Protein AF-A0A9P1A9E0-F1 (afdb_monomer_lite)

Structure (mmCIF, N/CA/C/O backbone):
data_AF-A0A9P1A9E0-F1
#
_entry.id   AF-A0A9P1A9E0-F1
#
loop_
_atom_site.group_PDB
_atom_site.id
_atom_site.type_symbol
_atom_site.label_atom_id
_atom_site.label_alt_id
_atom_site.label_comp_id
_atom_site.label_asym_id
_atom_site.label_entity_id
_atom_site.label_seq_id
_atom_site.pdbx_PDB_ins_code
_atom_site.Cartn_x
_atom_site.Cartn_y
_atom_site.Cartn_z
_atom_site.occupancy
_atom_site.B_iso_or_equiv
_atom_site.auth_seq_id
_atom_site.auth_comp_id
_atom_site.auth_asym_id
_atom_site.auth_atom_id
_atom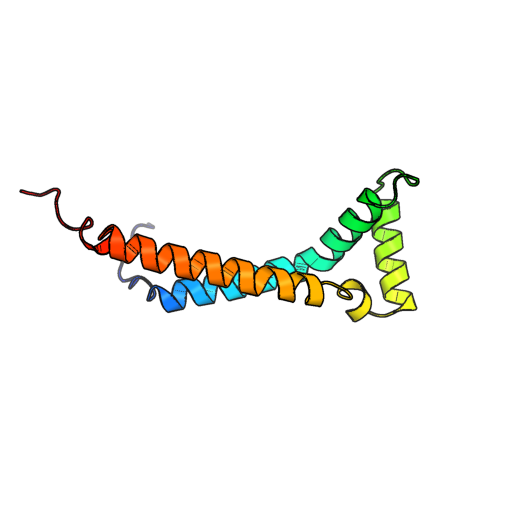_site.pdbx_PDB_model_num
ATOM 1 N N . MET A 1 1 ? -19.839 37.567 11.516 1.00 46.84 1 MET A N 1
ATOM 2 C CA . MET A 1 1 ? -20.566 36.606 10.660 1.00 46.84 1 MET A CA 1
ATOM 3 C C . MET A 1 1 ? -19.629 35.453 10.332 1.00 46.84 1 MET A C 1
ATOM 5 O O . MET A 1 1 ? -18.750 35.669 9.520 1.00 46.84 1 MET A O 1
ATOM 9 N N . THR A 1 2 ? -19.772 34.328 11.052 1.00 48.28 2 THR A N 1
ATOM 10 C CA . THR A 1 2 ? -19.314 32.931 10.788 1.00 48.28 2 THR A CA 1
ATOM 11 C C . THR A 1 2 ? -19.051 32.233 12.130 1.00 48.28 2 THR A C 1
ATOM 13 O O . THR A 1 2 ? -17.911 31.952 12.499 1.00 48.28 2 THR A O 1
ATOM 16 N N . ARG A 1 3 ? -20.110 32.009 12.916 1.00 51.44 3 ARG A N 1
ATOM 17 C CA . ARG A 1 3 ? -20.069 31.201 14.145 1.00 51.44 3 ARG A CA 1
ATOM 18 C C . ARG A 1 3 ? -21.284 30.278 14.263 1.00 51.44 3 ARG A C 1
ATOM 20 O O . ARG A 1 3 ? -21.779 30.096 15.354 1.00 51.44 3 ARG A O 1
ATOM 27 N N . GLU A 1 4 ? -21.756 29.684 13.167 1.00 56.03 4 GLU A N 1
ATOM 28 C CA . GLU A 1 4 ? -22.895 28.745 13.211 1.00 56.03 4 GLU A CA 1
ATOM 29 C C . GLU A 1 4 ? -22.765 27.653 12.139 1.00 56.03 4 GLU A C 1
ATOM 31 O O . GLU A 1 4 ? -23.451 27.657 11.125 1.00 56.03 4 GLU A O 1
ATOM 36 N N . ALA A 1 5 ? -21.830 26.723 12.332 1.00 53.03 5 ALA A N 1
ATOM 37 C CA . ALA A 1 5 ? -21.798 25.469 11.569 1.00 53.03 5 ALA A CA 1
ATOM 38 C C . ALA A 1 5 ? -21.199 24.321 12.403 1.00 53.03 5 ALA A C 1
ATOM 40 O O . ALA A 1 5 ? -20.421 23.511 11.902 1.00 53.03 5 ALA A O 1
ATOM 41 N N . ASN A 1 6 ? -21.511 24.278 13.702 1.00 57.19 6 ASN A N 1
ATOM 42 C CA . ASN A 1 6 ? -21.046 23.226 14.608 1.00 57.19 6 ASN A CA 1
ATOM 43 C C . ASN A 1 6 ? -22.189 22.665 15.463 1.00 57.19 6 ASN A C 1
ATOM 45 O O . ASN A 1 6 ? -22.090 22.629 16.685 1.00 57.19 6 ASN A O 1
ATOM 49 N N . GLU A 1 7 ? -23.269 22.219 14.826 1.00 55.53 7 GLU A N 1
ATOM 50 C CA . GLU A 1 7 ? -24.357 21.525 15.515 1.00 55.53 7 GLU A CA 1
ATOM 51 C C . GLU A 1 7 ? -24.777 20.288 14.711 1.00 55.53 7 GLU A C 1
ATOM 53 O O . GLU A 1 7 ? -25.138 20.375 13.541 1.00 55.53 7 GLU A O 1
ATOM 58 N N . GLY A 1 8 ? -24.667 19.109 15.336 1.00 45.66 8 GLY A N 1
ATOM 59 C CA . GLY A 1 8 ? -25.311 17.882 14.856 1.00 45.66 8 GLY A CA 1
ATOM 60 C C . GLY A 1 8 ? -24.444 16.820 14.170 1.00 45.66 8 GLY A C 1
ATOM 61 O O . GLY A 1 8 ? -25.003 15.887 13.597 1.00 45.66 8 GLY A O 1
ATOM 62 N N . ARG A 1 9 ? -23.104 16.873 14.219 1.00 58.41 9 ARG A N 1
ATOM 63 C CA . ARG A 1 9 ? -22.271 15.793 13.648 1.00 58.41 9 ARG A CA 1
ATOM 64 C C . ARG A 1 9 ? -22.332 14.551 14.552 1.00 58.41 9 ARG A C 1
ATOM 66 O O . ARG A 1 9 ? -21.456 14.343 15.389 1.00 58.41 9 ARG A O 1
ATOM 73 N N . GLN A 1 10 ? -23.387 13.739 14.403 1.00 57.59 10 GLN A N 1
ATOM 74 C CA . GLN A 1 10 ? -23.423 12.362 14.904 1.00 57.59 10 GLN A CA 1
ATOM 75 C C . GLN A 1 10 ? -22.084 11.721 14.540 1.00 57.59 10 GLN A C 1
ATOM 77 O O . GLN A 1 10 ? -21.719 11.695 13.361 1.00 57.59 10 GLN A O 1
ATOM 82 N N . ARG A 1 11 ? -21.302 11.289 15.541 1.00 60.00 11 ARG A N 1
ATOM 83 C CA . ARG A 1 11 ? -20.022 10.627 15.276 1.00 60.00 11 ARG A CA 1
ATOM 84 C C . ARG A 1 11 ? -20.341 9.430 14.379 1.00 60.00 11 ARG A C 1
ATOM 86 O O . ARG A 1 11 ? -21.129 8.588 14.816 1.00 60.00 11 ARG A O 1
ATOM 93 N N . PRO A 1 12 ? -19.819 9.373 13.137 1.00 60.03 12 PRO A N 1
ATOM 94 C CA . PRO A 1 12 ? -20.108 8.258 12.255 1.00 60.03 12 PRO A CA 1
ATOM 95 C C . PRO A 1 12 ? -19.764 6.983 13.008 1.00 60.03 12 PRO A C 1
ATOM 97 O O . PRO A 1 12 ? -18.741 6.931 13.700 1.00 60.03 12 PRO A O 1
ATOM 100 N N . SER A 1 13 ? -20.652 5.991 12.930 1.00 74.44 13 SER A N 1
ATOM 101 C CA . SER A 1 13 ? -20.456 4.725 13.624 1.00 74.44 13 SER A CA 1
ATOM 102 C C . SER A 1 13 ? -19.028 4.243 13.359 1.00 74.44 13 SER A C 1
ATOM 104 O O . SER A 1 13 ? -18.518 4.363 12.242 1.00 74.44 13 SER A O 1
ATOM 106 N N . VAL A 1 14 ? -18.334 3.782 14.404 1.00 78.31 14 VAL A N 1
ATOM 107 C CA . VAL A 1 14 ? -16.923 3.361 14.308 1.00 78.31 14 VAL A CA 1
ATOM 108 C C . VAL A 1 14 ? -16.674 2.468 13.075 1.00 78.31 14 VAL A C 1
ATOM 110 O O . VAL A 1 14 ? -15.723 2.744 12.343 1.00 78.31 14 VAL A O 1
ATOM 113 N N . PRO A 1 15 ? -17.561 1.509 12.727 1.00 75.62 15 PRO A N 1
ATOM 114 C CA . PRO A 1 15 ? -17.423 0.713 11.507 1.00 75.62 15 PRO A CA 1
ATOM 115 C C . PRO A 1 15 ? -17.506 1.526 10.210 1.00 75.62 15 PRO A C 1
ATOM 117 O O . PRO A 1 15 ? -16.736 1.268 9.287 1.00 75.62 15 PRO A O 1
ATOM 120 N N . LEU A 1 16 ? -18.405 2.514 10.129 1.00 78.38 16 LEU A N 1
ATOM 121 C CA . LEU A 1 16 ? -18.556 3.392 8.963 1.00 78.38 16 LEU A CA 1
ATOM 122 C C . LEU A 1 16 ? -17.318 4.275 8.766 1.00 78.38 16 LEU A C 1
ATOM 124 O O . LEU A 1 16 ? -16.835 4.430 7.649 1.00 78.38 16 LEU A O 1
ATOM 128 N N . SER A 1 17 ? -16.760 4.809 9.854 1.00 78.19 17 SER A N 1
ATOM 129 C CA . SER A 1 17 ? -15.528 5.610 9.810 1.00 78.19 17 SER A CA 1
ATOM 130 C C . SER A 1 17 ? -14.322 4.780 9.373 1.00 78.19 17 SER A C 1
ATOM 132 O O . SER A 1 17 ? -13.516 5.227 8.557 1.00 78.19 17 SER A O 1
ATOM 134 N N . LEU A 1 18 ? -14.214 3.551 9.889 1.00 79.94 18 LEU A N 1
ATOM 135 C CA . LEU A 1 18 ? -13.152 2.614 9.528 1.00 79.94 18 LEU A CA 1
ATOM 136 C C . LEU A 1 18 ? -13.246 2.187 8.063 1.00 79.94 18 LEU A C 1
ATOM 138 O O . LEU A 1 18 ? -12.236 2.179 7.364 1.00 79.94 18 LEU A O 1
ATOM 142 N N . SER A 1 19 ? -14.446 1.874 7.576 1.00 80.19 19 SER A N 1
ATOM 143 C CA . SER A 1 19 ? -14.648 1.486 6.176 1.00 80.19 19 SER A CA 1
ATOM 144 C C . SER A 1 19 ? -14.433 2.660 5.218 1.00 80.19 19 SER A C 1
ATOM 146 O O . SER A 1 19 ? -13.758 2.489 4.204 1.00 80.19 19 SER A O 1
ATOM 148 N N . ALA A 1 20 ? -14.876 3.870 5.568 1.00 82.19 20 ALA A N 1
ATOM 149 C CA . ALA A 1 20 ? -14.556 5.077 4.806 1.00 82.19 20 ALA A CA 1
ATOM 150 C C . ALA A 1 20 ? -13.038 5.335 4.745 1.00 82.19 20 ALA A C 1
ATOM 152 O O . ALA A 1 20 ? -12.497 5.596 3.669 1.00 82.19 20 ALA A O 1
ATOM 153 N N . GLY A 1 21 ? -12.331 5.190 5.872 1.00 84.06 21 GLY A N 1
ATOM 154 C CA . GLY A 1 21 ? -10.871 5.297 5.930 1.00 84.06 21 GLY A CA 1
ATOM 155 C C . GLY A 1 21 ? -10.157 4.217 5.112 1.00 84.06 21 GLY A C 1
ATOM 156 O O . GLY A 1 21 ? -9.193 4.513 4.407 1.00 84.06 21 GLY A O 1
ATOM 157 N N . ALA A 1 22 ? -10.659 2.980 5.139 1.00 82.81 22 ALA A N 1
ATOM 158 C CA . ALA A 1 22 ? -10.121 1.872 4.355 1.00 82.81 22 ALA A CA 1
ATOM 159 C C . ALA A 1 22 ? -10.276 2.107 2.844 1.00 82.81 22 ALA A C 1
ATOM 161 O O . ALA A 1 22 ? -9.317 1.915 2.096 1.00 82.81 22 ALA A O 1
ATOM 162 N N . ILE A 1 23 ? -11.445 2.578 2.394 1.00 85.94 23 ILE A N 1
ATOM 163 C CA . ILE A 1 23 ? -11.699 2.908 0.982 1.00 85.94 23 ILE A CA 1
ATOM 164 C C . ILE A 1 23 ? -10.818 4.081 0.542 1.00 85.94 23 ILE A C 1
ATOM 166 O O . ILE A 1 23 ? -10.152 3.997 -0.490 1.00 85.94 23 ILE A O 1
ATOM 170 N N . ALA A 1 24 ? -10.751 5.148 1.343 1.00 86.19 24 ALA A N 1
ATOM 171 C CA . ALA A 1 24 ? -9.889 6.293 1.060 1.00 86.19 24 ALA A CA 1
ATOM 172 C C . ALA A 1 24 ? -8.409 5.881 0.964 1.00 86.19 24 ALA A C 1
ATOM 174 O O . ALA A 1 24 ? -7.714 6.270 0.024 1.00 86.19 24 ALA A O 1
ATOM 175 N N . GLY A 1 25 ? -7.937 5.036 1.885 1.00 79.69 25 GLY A N 1
ATOM 176 C CA . GLY A 1 25 ? -6.579 4.493 1.870 1.00 79.69 25 GLY A CA 1
ATOM 177 C C . GLY A 1 25 ? -6.302 3.598 0.660 1.00 79.69 25 GLY A C 1
ATOM 178 O O . GLY A 1 25 ? -5.235 3.697 0.051 1.00 79.69 25 GLY A O 1
ATOM 179 N N . ALA A 1 26 ? -7.265 2.764 0.260 1.00 78.50 26 ALA A N 1
ATOM 180 C CA . ALA A 1 26 ? -7.155 1.918 -0.926 1.00 78.50 26 ALA A CA 1
ATOM 181 C C . ALA A 1 26 ? -7.059 2.748 -2.217 1.00 78.50 26 ALA A C 1
ATOM 183 O O . ALA A 1 26 ? -6.213 2.468 -3.071 1.00 78.50 26 ALA A O 1
ATOM 184 N N . LEU A 1 27 ? -7.867 3.805 -2.339 1.00 83.75 27 LEU A N 1
ATOM 185 C CA . LEU A 1 27 ? -7.807 4.736 -3.469 1.00 83.75 27 LEU A CA 1
ATOM 186 C C . LEU A 1 27 ? -6.472 5.486 -3.504 1.00 83.75 27 LEU A C 1
ATOM 188 O O . LEU A 1 27 ? -5.802 5.485 -4.536 1.00 83.75 27 LEU A O 1
ATOM 192 N N . ALA A 1 28 ? -6.030 6.041 -2.372 1.00 84.00 28 ALA A N 1
ATOM 193 C CA . ALA A 1 28 ? -4.737 6.719 -2.273 1.00 84.00 28 ALA A CA 1
ATOM 194 C C . ALA A 1 28 ? -3.579 5.798 -2.695 1.00 84.00 28 ALA A C 1
ATOM 196 O O . ALA A 1 28 ? -2.725 6.181 -3.497 1.00 84.00 28 ALA A O 1
ATOM 197 N N . LYS A 1 29 ? -3.586 4.546 -2.226 1.00 75.88 29 LYS A N 1
ATOM 198 C CA . LYS A 1 29 ? -2.559 3.559 -2.573 1.00 75.88 29 LYS A CA 1
ATOM 199 C C . LYS A 1 29 ? -2.609 3.149 -4.046 1.00 75.88 29 LYS A C 1
ATOM 201 O O . LYS A 1 29 ? -1.566 2.906 -4.645 1.00 75.88 29 LYS A O 1
ATOM 206 N N . THR A 1 30 ? -3.793 3.120 -4.652 1.00 77.62 30 THR A N 1
ATOM 207 C CA . THR A 1 30 ? -3.965 2.847 -6.089 1.00 77.62 30 THR A CA 1
ATOM 208 C C . THR A 1 30 ? -3.390 3.974 -6.948 1.00 77.62 30 THR A C 1
ATOM 210 O O . THR A 1 30 ? -2.741 3.701 -7.958 1.00 77.62 30 THR A O 1
ATOM 213 N N . THR A 1 31 ? -3.554 5.230 -6.528 1.00 82.31 31 THR A N 1
ATOM 214 C CA . THR A 1 31 ? -2.968 6.393 -7.212 1.00 82.31 31 THR A CA 1
ATOM 215 C C . THR A 1 31 ? -1.439 6.406 -7.115 1.00 82.31 31 THR A C 1
ATOM 217 O O . THR A 1 31 ? -0.762 6.760 -8.077 1.00 82.31 31 THR A O 1
ATOM 220 N N . ILE A 1 32 ? -0.877 5.984 -5.976 1.00 83.12 32 ILE A N 1
ATOM 221 C CA . ILE A 1 32 ? 0.576 6.007 -5.720 1.00 83.12 32 ILE A CA 1
ATOM 222 C C . ILE A 1 32 ? 1.296 4.760 -6.275 1.00 83.12 32 ILE A C 1
ATOM 224 O O . ILE A 1 32 ? 2.488 4.819 -6.577 1.00 83.12 32 ILE A O 1
ATOM 228 N N . ALA A 1 33 ? 0.585 3.650 -6.499 1.00 73.31 33 ALA A N 1
ATOM 229 C CA . ALA A 1 33 ? 1.138 2.378 -6.979 1.00 73.31 33 ALA A CA 1
ATOM 230 C C . ALA A 1 33 ? 2.138 2.461 -8.164 1.00 73.31 33 ALA A C 1
ATOM 232 O O . ALA A 1 33 ? 3.191 1.819 -8.078 1.00 73.31 33 ALA A O 1
ATOM 233 N N . PRO A 1 34 ? 1.900 3.221 -9.258 1.00 70.81 34 PRO A N 1
ATOM 234 C CA . PRO A 1 34 ? 2.877 3.329 -10.350 1.00 70.81 34 PRO A CA 1
ATOM 235 C C . PRO A 1 34 ? 4.186 4.021 -9.929 1.00 70.81 34 PRO A C 1
ATOM 237 O O . PRO A 1 34 ? 5.264 3.683 -10.433 1.00 70.81 34 PRO A O 1
ATOM 240 N N . LEU A 1 35 ? 4.119 4.960 -8.981 1.00 78.62 35 LEU A N 1
ATOM 241 C CA . LEU A 1 35 ? 5.289 5.653 -8.448 1.00 78.62 35 LEU A CA 1
ATOM 242 C C . LEU A 1 35 ? 6.084 4.748 -7.497 1.00 78.62 35 LEU A C 1
ATOM 244 O O . LEU A 1 35 ? 7.306 4.660 -7.632 1.00 78.62 35 LEU A O 1
ATOM 248 N N . ASP A 1 36 ? 5.405 4.007 -6.616 1.00 76.94 36 ASP A N 1
ATOM 249 C CA . ASP A 1 36 ? 6.038 3.025 -5.724 1.00 76.94 36 ASP A CA 1
ATOM 250 C C . ASP A 1 36 ? 6.767 1.932 -6.513 1.00 76.94 36 ASP A C 1
ATOM 252 O O . ASP A 1 36 ? 7.911 1.593 -6.203 1.00 76.94 36 ASP A O 1
ATOM 256 N N . ARG A 1 37 ? 6.158 1.433 -7.599 1.00 69.25 37 ARG A N 1
ATOM 257 C CA . ARG A 1 37 ? 6.809 0.466 -8.496 1.00 69.25 37 ARG A CA 1
ATOM 258 C C . ARG A 1 37 ? 8.091 1.033 -9.098 1.00 69.25 37 ARG A C 1
ATOM 260 O O . ARG A 1 37 ? 9.110 0.346 -9.150 1.00 69.25 37 ARG A O 1
ATOM 267 N N . THR A 1 38 ? 8.038 2.282 -9.552 1.00 73.31 38 THR A N 1
ATOM 268 C CA . THR A 1 38 ? 9.195 2.953 -10.148 1.00 73.31 38 THR A CA 1
ATOM 269 C C . THR A 1 38 ? 10.303 3.119 -9.109 1.00 73.31 38 THR A C 1
ATOM 271 O O . THR A 1 38 ? 11.452 2.790 -9.385 1.00 73.31 38 THR A O 1
ATOM 274 N N . LYS A 1 39 ? 9.964 3.520 -7.880 1.00 74.19 39 LYS A N 1
ATOM 275 C CA . LYS A 1 39 ? 10.922 3.625 -6.773 1.00 74.19 39 LYS A CA 1
ATOM 276 C C . LYS A 1 39 ? 11.592 2.285 -6.454 1.00 74.19 39 LYS A C 1
ATOM 278 O O . LYS A 1 39 ? 12.818 2.240 -6.396 1.00 74.19 39 LYS A O 1
ATOM 283 N N . ILE A 1 40 ? 10.822 1.203 -6.306 1.00 75.56 40 ILE A N 1
ATOM 284 C CA . ILE A 1 40 ? 11.359 -0.143 -6.032 1.00 75.56 40 ILE A CA 1
ATOM 285 C C . ILE A 1 40 ? 12.287 -0.595 -7.166 1.00 75.56 40 ILE A C 1
ATOM 287 O O . ILE A 1 40 ? 13.381 -1.084 -6.901 1.00 75.56 40 ILE A O 1
ATOM 291 N N . TYR A 1 41 ? 11.895 -0.379 -8.426 1.00 73.25 41 TYR A N 1
ATOM 292 C CA . TYR A 1 41 ? 12.721 -0.732 -9.583 1.00 73.25 41 TYR A CA 1
ATOM 293 C C . TYR A 1 41 ? 14.097 -0.049 -9.542 1.00 73.25 41 TYR A C 1
ATOM 295 O O . TYR A 1 41 ? 15.113 -0.709 -9.746 1.00 73.25 41 TYR A O 1
ATOM 303 N N . PHE A 1 42 ? 14.151 1.248 -9.222 1.00 72.38 42 PHE A N 1
ATOM 304 C CA . PHE A 1 42 ? 15.420 1.974 -9.092 1.00 72.38 42 PHE A CA 1
ATOM 305 C C . PHE A 1 42 ? 16.214 1.598 -7.835 1.00 72.38 42 PHE A C 1
ATOM 307 O O . PHE A 1 42 ? 17.437 1.604 -7.889 1.00 72.38 42 PHE A O 1
ATOM 314 N N . GLN A 1 43 ? 15.557 1.251 -6.724 1.00 72.75 43 GLN A N 1
ATOM 315 C CA . GLN A 1 43 ? 16.242 0.792 -5.508 1.00 72.75 43 GLN A CA 1
ATOM 316 C C . GLN A 1 43 ? 16.897 -0.584 -5.682 1.00 72.75 43 GLN A C 1
ATOM 318 O O . GLN A 1 43 ? 17.979 -0.809 -5.154 1.00 72.75 43 GLN A O 1
ATOM 323 N N . VAL A 1 44 ? 16.261 -1.493 -6.427 1.00 73.06 44 VAL A N 1
ATOM 324 C CA . VAL A 1 44 ? 16.817 -2.822 -6.734 1.00 73.06 44 VAL A CA 1
ATOM 325 C C . VAL A 1 44 ? 17.858 -2.741 -7.859 1.00 73.06 44 VAL A C 1
ATOM 327 O O . VAL A 1 44 ? 18.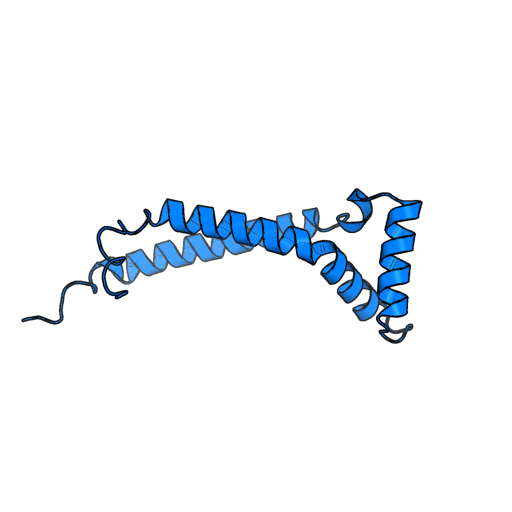825 -3.498 -7.877 1.00 73.06 44 VAL A O 1
ATOM 330 N N . SER A 1 45 ? 17.703 -1.798 -8.791 1.00 62.81 45 SER A N 1
ATOM 331 C CA . SER A 1 45 ? 18.669 -1.538 -9.860 1.00 62.81 45 SER A CA 1
ATOM 332 C C . SER A 1 45 ? 19.825 -0.654 -9.366 1.00 62.81 45 SER A C 1
ATOM 334 O O . SER A 1 45 ? 19.889 0.530 -9.698 1.00 62.81 45 SER A O 1
ATOM 336 N N . SER A 1 46 ? 20.805 -1.235 -8.665 1.00 58.88 46 SER A N 1
ATOM 337 C CA . SER A 1 46 ? 22.036 -0.539 -8.233 1.00 58.88 46 SER A CA 1
ATOM 338 C C . SER A 1 46 ? 22.874 0.082 -9.368 1.00 58.88 46 SER A C 1
ATOM 340 O O . SER A 1 46 ? 23.788 0.853 -9.098 1.00 58.88 46 SER A O 1
ATOM 342 N N . THR A 1 47 ? 22.587 -0.221 -10.640 1.00 57.22 47 THR A N 1
ATOM 343 C CA . THR A 1 47 ? 23.413 0.172 -11.800 1.00 57.22 47 THR A CA 1
ATOM 344 C C . THR A 1 47 ? 22.979 1.481 -12.482 1.00 57.22 47 THR A C 1
ATOM 346 O O . THR A 1 47 ? 23.730 2.030 -13.285 1.00 57.22 47 THR A O 1
ATOM 349 N N . ARG A 1 48 ? 21.781 2.021 -12.204 1.00 57.53 48 ARG A N 1
ATOM 350 C CA . ARG A 1 48 ? 21.292 3.272 -12.825 1.00 57.53 48 ARG A CA 1
ATOM 351 C C . ARG A 1 48 ? 20.953 4.303 -11.758 1.00 57.53 48 ARG A C 1
ATOM 353 O O . ARG A 1 48 ? 20.015 4.112 -10.994 1.00 57.53 48 ARG A O 1
ATOM 360 N N . GLY A 1 49 ? 21.677 5.423 -11.766 1.00 59.50 49 GLY A N 1
ATOM 361 C CA . GLY A 1 49 ? 21.387 6.570 -10.907 1.00 59.50 49 GLY A CA 1
ATOM 362 C C . GLY A 1 49 ? 19.919 6.992 -11.002 1.00 59.50 49 GLY A C 1
ATOM 363 O O . GLY A 1 49 ? 19.350 7.092 -12.096 1.00 59.50 49 GLY A O 1
ATOM 364 N N . TYR A 1 50 ? 19.301 7.213 -9.843 1.00 61.53 50 TYR A N 1
ATOM 365 C CA . TYR A 1 50 ? 17.922 7.672 -9.749 1.00 61.53 50 TYR A CA 1
ATOM 366 C C . TYR A 1 50 ? 17.793 9.051 -10.408 1.00 61.53 50 TYR A C 1
ATOM 368 O O . TYR A 1 50 ? 18.380 10.032 -9.958 1.00 61.53 50 TYR A O 1
ATOM 376 N N . SER A 1 51 ? 17.019 9.130 -11.489 1.00 72.25 51 SER A N 1
ATOM 377 C CA . SER A 1 51 ? 16.678 10.390 -12.148 1.00 72.25 51 SER A CA 1
ATOM 378 C C . SER A 1 51 ? 15.198 10.398 -12.490 1.00 72.25 51 SER A C 1
ATOM 380 O O . SER A 1 51 ? 14.674 9.428 -13.045 1.00 72.25 51 SER A O 1
ATOM 382 N N . LEU A 1 52 ? 14.532 11.522 -12.219 1.00 69.62 52 LEU A N 1
ATOM 383 C CA . LEU A 1 52 ? 13.115 11.720 -12.533 1.00 69.62 52 LEU A CA 1
ATOM 384 C C . LEU A 1 52 ? 12.814 11.483 -14.022 1.00 69.62 52 LEU A C 1
ATOM 386 O O . LEU A 1 52 ? 11.777 10.917 -14.362 1.00 69.62 52 LEU A O 1
ATOM 390 N N . ARG A 1 53 ? 13.746 11.829 -14.922 1.00 73.44 53 ARG A N 1
ATOM 391 C CA . ARG A 1 53 ? 13.595 11.567 -16.365 1.00 73.44 53 ARG A CA 1
ATOM 392 C C . ARG A 1 53 ? 13.586 10.070 -16.680 1.00 73.44 53 ARG A C 1
ATOM 394 O O . ARG A 1 53 ? 12.796 9.626 -17.510 1.00 73.44 53 ARG A O 1
ATOM 401 N N . SER A 1 54 ? 14.426 9.290 -16.005 1.00 72.38 54 SER A N 1
ATOM 402 C CA . SER A 1 54 ? 14.505 7.835 -16.178 1.00 72.38 54 SER A CA 1
ATOM 403 C C . SER A 1 54 ? 13.268 7.133 -15.609 1.00 72.38 54 SER A C 1
ATOM 405 O O . SER A 1 54 ? 12.753 6.209 -16.236 1.00 72.38 54 SER A O 1
ATOM 407 N N . ALA A 1 55 ? 12.746 7.621 -14.479 1.00 73.62 55 ALA A N 1
ATOM 408 C CA . ALA A 1 55 ? 11.487 7.174 -13.884 1.00 73.62 55 ALA A CA 1
ATOM 409 C C . ALA A 1 55 ? 10.289 7.393 -14.823 1.00 73.62 55 ALA A C 1
ATOM 411 O O . ALA A 1 55 ? 9.554 6.455 -15.132 1.00 73.62 55 ALA A O 1
ATOM 412 N N . LEU A 1 56 ? 10.140 8.605 -15.365 1.00 77.69 56 LEU A N 1
ATOM 413 C CA . LEU A 1 56 ? 9.070 8.921 -16.316 1.00 77.69 56 LEU A CA 1
ATOM 414 C C . LEU A 1 56 ? 9.197 8.126 -17.622 1.00 77.69 56 LEU A C 1
ATOM 416 O O . LEU A 1 56 ? 8.194 7.657 -18.161 1.00 77.69 56 LEU A O 1
ATOM 420 N N . LYS A 1 57 ? 10.425 7.924 -18.122 1.00 79.38 57 LYS A N 1
ATOM 421 C CA . LYS A 1 57 ? 10.677 7.102 -19.315 1.00 79.38 57 LYS A CA 1
ATOM 422 C C . LYS A 1 57 ? 10.274 5.643 -19.090 1.00 79.38 57 LYS A C 1
ATOM 424 O O . LYS A 1 57 ? 9.663 5.056 -19.976 1.00 79.38 57 LYS A O 1
ATOM 429 N N . PHE A 1 58 ? 10.561 5.085 -17.914 1.00 75.44 58 PHE A N 1
ATOM 430 C CA . PHE A 1 58 ? 10.163 3.727 -17.540 1.00 75.44 58 PHE A CA 1
ATOM 431 C C . PHE A 1 58 ? 8.639 3.568 -17.468 1.00 75.44 58 PHE A C 1
ATOM 433 O O . PHE A 1 58 ? 8.097 2.634 -18.059 1.00 75.44 58 PHE A O 1
ATOM 440 N N . ILE A 1 59 ? 7.938 4.511 -16.828 1.00 77.19 59 ILE A N 1
ATOM 441 C CA . ILE A 1 59 ? 6.468 4.518 -16.764 1.00 77.19 59 ILE A CA 1
ATOM 442 C C . ILE A 1 59 ? 5.870 4.602 -18.177 1.00 77.19 59 ILE A C 1
ATOM 444 O O . ILE A 1 59 ? 5.004 3.802 -18.527 1.00 77.19 59 ILE A O 1
ATOM 448 N N . LYS A 1 60 ? 6.370 5.518 -19.019 1.00 80.19 60 LYS A N 1
ATOM 449 C CA . LYS A 1 60 ? 5.886 5.711 -20.396 1.00 80.19 60 LYS A CA 1
ATOM 450 C C . LYS A 1 60 ? 6.142 4.492 -21.288 1.00 80.19 60 LYS A C 1
ATOM 452 O O . LYS A 1 60 ? 5.280 4.145 -22.092 1.00 80.19 60 LYS A O 1
ATOM 457 N N . LEU A 1 61 ? 7.304 3.850 -21.155 1.00 78.62 61 LEU A N 1
ATOM 458 C CA . LEU A 1 61 ? 7.653 2.645 -21.913 1.00 78.62 61 LEU A CA 1
ATOM 459 C C . LEU A 1 61 ? 6.785 1.458 -21.481 1.00 78.62 61 LEU A C 1
ATOM 461 O O . LEU A 1 61 ? 6.157 0.827 -22.322 1.00 78.62 61 LEU A O 1
ATOM 465 N N . THR A 1 62 ? 6.659 1.236 -20.170 1.00 74.50 62 THR A N 1
ATOM 466 C CA . THR A 1 62 ? 5.817 0.171 -19.600 1.00 74.50 62 THR A CA 1
ATOM 467 C C . THR A 1 62 ? 4.359 0.331 -20.029 1.00 74.50 62 THR A C 1
ATOM 469 O O . THR A 1 62 ? 3.719 -0.648 -20.409 1.00 74.50 62 THR A O 1
ATOM 472 N N . TYR A 1 63 ? 3.852 1.569 -20.031 1.00 78.12 63 TYR A N 1
ATOM 473 C CA . TYR A 1 63 ? 2.509 1.887 -20.507 1.00 78.12 63 TYR A CA 1
ATOM 474 C C . TYR A 1 63 ? 2.329 1.591 -22.004 1.00 78.12 63 TYR A C 1
ATOM 476 O O . TYR A 1 63 ? 1.321 1.001 -22.380 1.00 78.12 63 TYR A O 1
ATOM 484 N N . ARG A 1 64 ? 3.296 1.965 -22.861 1.00 78.50 64 ARG A N 1
ATOM 485 C CA . ARG A 1 64 ? 3.213 1.708 -24.312 1.00 78.50 64 ARG A CA 1
ATOM 486 C C . ARG A 1 64 ? 3.340 0.231 -24.677 1.00 78.50 64 ARG A C 1
ATOM 488 O O . ARG A 1 64 ? 2.691 -0.185 -25.625 1.00 78.50 64 ARG A O 1
ATOM 495 N N . GLU A 1 65 ? 4.182 -0.527 -23.980 1.00 75.81 65 GLU A N 1
ATOM 496 C CA . GLU A 1 65 ? 4.467 -1.922 -24.345 1.00 75.81 65 GLU A CA 1
ATOM 497 C C . GLU A 1 65 ? 3.478 -2.920 -23.743 1.00 75.81 65 GLU A C 1
ATOM 499 O O . GLU A 1 65 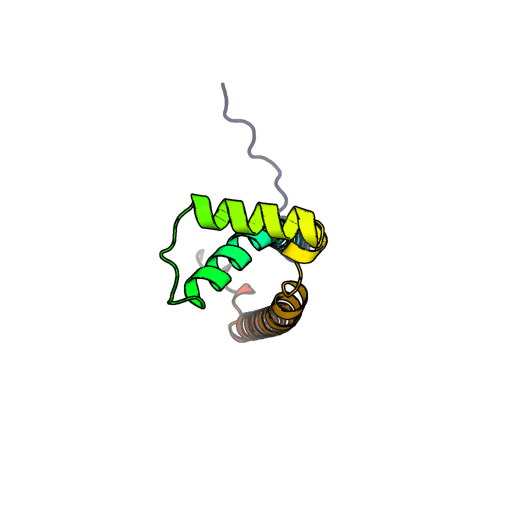? 3.129 -3.900 -24.389 1.00 75.81 65 GLU A O 1
ATOM 504 N N . ASN A 1 66 ? 3.027 -2.690 -22.508 1.00 71.06 66 ASN A N 1
ATOM 505 C CA . ASN A 1 66 ? 2.258 -3.683 -21.753 1.00 71.06 66 ASN A CA 1
ATOM 506 C C . ASN A 1 66 ? 0.889 -3.157 -21.274 1.00 71.06 66 ASN A C 1
ATOM 508 O O . ASN A 1 66 ? 0.127 -3.893 -20.644 1.00 71.06 66 ASN A O 1
ATOM 512 N N . GLY A 1 67 ? 0.566 -1.892 -21.559 1.00 75.00 67 GLY A N 1
ATOM 513 C CA . GLY A 1 67 ? -0.699 -1.259 -21.193 1.00 75.00 67 GLY A CA 1
ATOM 514 C C . GLY A 1 67 ? -0.788 -0.796 -19.733 1.00 75.00 67 GLY A C 1
ATOM 515 O O . GLY A 1 67 ? 0.120 -0.971 -18.919 1.00 75.00 67 GLY A O 1
ATOM 516 N N . PHE A 1 68 ? -1.928 -0.191 -19.385 1.00 67.50 68 PHE A N 1
ATOM 517 C CA . PHE A 1 68 ? -2.176 0.429 -18.075 1.00 67.50 68 PHE A CA 1
ATOM 518 C C . PHE A 1 68 ? -2.087 -0.560 -16.898 1.00 67.50 68 PHE A C 1
ATOM 520 O O . PHE A 1 68 ? -1.510 -0.250 -15.857 1.00 67.50 68 PHE A O 1
ATOM 527 N N . LEU A 1 69 ? -2.586 -1.787 -17.076 1.00 66.81 69 LEU A N 1
ATOM 528 C CA . LEU A 1 69 ? -2.579 -2.831 -16.043 1.00 66.81 69 LEU A CA 1
ATOM 529 C C . LEU A 1 69 ? -1.166 -3.327 -15.694 1.00 66.81 69 LEU A C 1
ATOM 531 O O . LEU A 1 69 ? -0.933 -3.803 -14.582 1.00 66.81 69 LEU A O 1
ATOM 535 N N . ALA A 1 70 ? -0.194 -3.179 -16.599 1.00 67.81 70 ALA A N 1
ATOM 536 C CA . ALA A 1 70 ? 1.178 -3.617 -16.361 1.00 67.81 70 ALA A CA 1
ATOM 537 C C . ALA A 1 70 ? 1.897 -2.792 -15.286 1.00 67.81 70 ALA A C 1
ATOM 539 O O . ALA A 1 70 ? 2.735 -3.325 -14.555 1.00 67.81 70 ALA A O 1
ATOM 540 N N . LEU A 1 71 ? 1.511 -1.524 -15.115 1.00 66.12 71 LEU A N 1
ATOM 541 C CA . LEU A 1 71 ? 1.996 -0.671 -14.025 1.00 66.12 71 LEU A CA 1
ATOM 542 C C . LEU A 1 71 ? 1.587 -1.227 -12.649 1.00 66.12 71 LEU A C 1
ATOM 544 O O . LEU A 1 71 ? 2.331 -1.101 -11.677 1.00 66.12 71 LEU A O 1
ATOM 548 N N . TYR A 1 72 ? 0.465 -1.944 -12.579 1.00 65.19 72 TYR A N 1
ATOM 549 C CA . TYR A 1 72 ? -0.062 -2.559 -11.359 1.00 65.19 72 TYR A CA 1
ATOM 550 C C . TYR A 1 72 ? 0.348 -4.030 -11.177 1.00 65.19 72 TYR A C 1
ATOM 552 O O . TYR A 1 72 ? -0.007 -4.651 -10.175 1.00 65.19 72 TYR A O 1
ATOM 560 N N . ARG A 1 73 ? 1.125 -4.610 -12.102 1.00 63.59 73 ARG A N 1
ATOM 561 C CA . ARG A 1 73 ? 1.497 -6.036 -12.097 1.00 63.59 73 ARG A CA 1
ATOM 562 C C . ARG A 1 73 ? 2.409 -6.389 -10.913 1.00 63.59 73 ARG A C 1
ATOM 564 O O . ARG A 1 73 ? 3.607 -6.145 -10.974 1.00 63.59 73 ARG A O 1
ATOM 571 N N . GLY A 1 74 ? 1.861 -6.907 -9.818 1.00 63.59 74 GLY A N 1
ATOM 572 C CA . GLY A 1 74 ? 2.576 -7.115 -8.544 1.00 63.59 74 GLY A CA 1
ATOM 573 C C . GLY A 1 74 ? 1.963 -6.357 -7.362 1.00 63.59 74 GLY A C 1
ATOM 574 O O . GLY A 1 74 ? 2.179 -6.746 -6.219 1.00 63.59 74 GLY A O 1
ATOM 575 N N . ASN A 1 75 ? 1.106 -5.362 -7.620 1.00 66.69 75 ASN A N 1
ATOM 576 C CA . ASN A 1 75 ? 0.325 -4.698 -6.574 1.00 66.69 75 ASN A CA 1
ATOM 577 C C . ASN A 1 75 ? -0.678 -5.672 -5.927 1.00 66.69 75 ASN A C 1
ATOM 579 O O . ASN A 1 75 ? -0.934 -5.589 -4.732 1.00 66.69 75 ASN A O 1
ATOM 583 N N . SER A 1 76 ? -1.180 -6.658 -6.680 1.00 65.81 76 SER A N 1
ATOM 584 C CA . SER A 1 76 ? -1.999 -7.756 -6.148 1.00 65.81 76 SER A CA 1
ATOM 585 C C . SER A 1 76 ? -1.245 -8.614 -5.127 1.00 65.81 76 SER A C 1
ATOM 587 O O . SER A 1 76 ? -1.788 -8.905 -4.067 1.00 65.81 76 SER A O 1
ATOM 589 N N . ALA A 1 77 ? 0.023 -8.952 -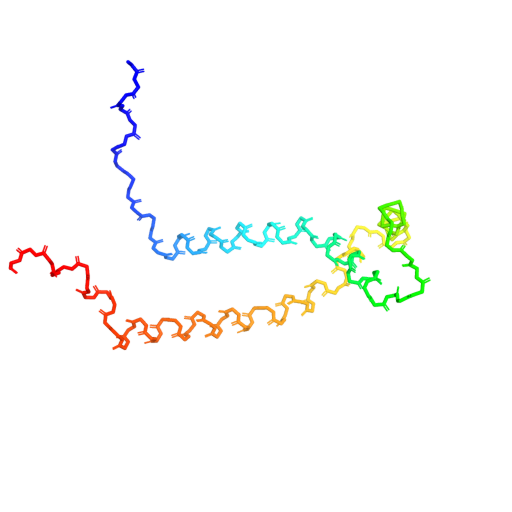5.384 1.00 71.38 77 ALA A N 1
ATOM 590 C CA . ALA A 1 77 ? 0.869 -9.664 -4.423 1.00 71.38 77 ALA A CA 1
ATOM 591 C C . ALA A 1 77 ? 1.152 -8.806 -3.175 1.00 71.38 77 ALA A C 1
ATOM 593 O O . ALA A 1 77 ? 1.114 -9.299 -2.048 1.00 71.38 77 ALA A O 1
ATOM 594 N N . THR A 1 78 ? 1.356 -7.496 -3.349 1.00 69.00 78 THR A N 1
ATOM 595 C CA . THR A 1 78 ? 1.466 -6.557 -2.223 1.00 69.00 78 THR A CA 1
ATOM 596 C C . THR A 1 78 ? 0.174 -6.491 -1.407 1.00 69.00 78 THR A C 1
ATOM 598 O O . THR A 1 78 ? 0.235 -6.504 -0.179 1.00 69.00 78 THR A O 1
ATOM 601 N N . MET A 1 79 ? -0.993 -6.450 -2.052 1.00 65.38 79 MET A N 1
ATOM 602 C CA . MET A 1 79 ? -2.293 -6.476 -1.372 1.00 65.38 79 MET A CA 1
ATOM 603 C C . MET A 1 79 ? -2.518 -7.794 -0.633 1.00 65.38 79 MET A C 1
ATOM 605 O O . MET A 1 79 ? -2.897 -7.760 0.534 1.00 65.38 79 MET A O 1
ATOM 609 N N . ALA A 1 80 ? -2.181 -8.932 -1.245 1.00 75.75 80 ALA A N 1
ATOM 610 C CA . ALA A 1 80 ? -2.268 -10.249 -0.614 1.00 75.75 80 ALA A CA 1
ATOM 611 C C . ALA A 1 80 ? -1.421 -10.357 0.665 1.00 75.75 80 ALA A C 1
ATOM 613 O O . ALA A 1 80 ? -1.787 -11.084 1.580 1.00 75.75 80 ALA A O 1
ATOM 614 N N . ARG A 1 81 ? -0.322 -9.597 0.768 1.00 76.88 81 ARG A N 1
ATOM 615 C CA . ARG A 1 81 ? 0.473 -9.485 2.001 1.00 76.88 81 ARG A CA 1
ATOM 616 C C . ARG A 1 81 ? -0.124 -8.502 3.010 1.00 76.88 81 ARG A C 1
ATOM 618 O O . ARG A 1 81 ? -0.103 -8.74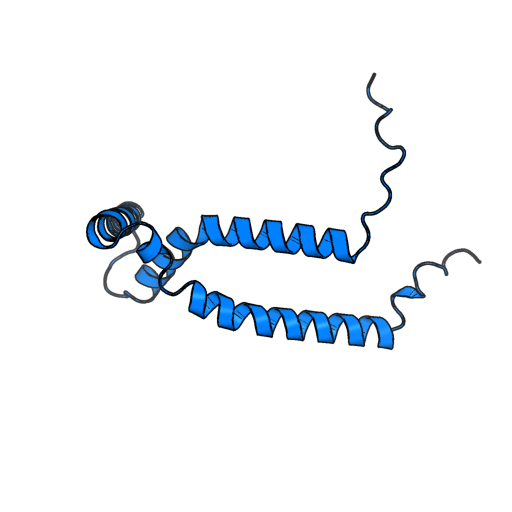8 4.212 1.00 76.88 81 ARG A O 1
ATOM 625 N N . VAL A 1 82 ? -0.594 -7.352 2.536 1.00 75.31 82 VAL A N 1
ATOM 626 C CA . VAL A 1 82 ? -1.034 -6.241 3.396 1.00 75.31 82 VAL A CA 1
ATOM 627 C C . VAL A 1 82 ? -2.367 -6.538 4.073 1.00 75.31 82 VAL A C 1
ATOM 629 O O . VAL A 1 82 ? -2.526 -6.188 5.236 1.00 75.31 82 VAL A O 1
ATOM 632 N N . VAL A 1 83 ? -3.295 -7.203 3.381 1.00 82.06 83 VAL A N 1
ATOM 633 C CA . VAL A 1 83 ? -4.610 -7.565 3.929 1.00 82.06 83 VAL A CA 1
ATOM 634 C C . VAL A 1 83 ? -4.489 -8.405 5.207 1.00 82.06 83 VAL A C 1
ATOM 636 O O . VAL A 1 83 ? -4.959 -7.934 6.238 1.00 82.06 83 VAL A O 1
ATOM 639 N N . PRO A 1 84 ? -3.815 -9.574 5.224 1.00 83.62 84 PRO A N 1
ATOM 640 C CA . PRO A 1 84 ? -3.712 -10.383 6.438 1.00 83.62 84 PRO A CA 1
ATOM 641 C C . PRO A 1 84 ? -2.934 -9.678 7.553 1.00 83.62 84 PRO A C 1
ATOM 643 O O . PRO A 1 84 ? -3.288 -9.819 8.722 1.00 83.62 84 PRO A O 1
ATOM 646 N N . TYR A 1 85 ? -1.918 -8.875 7.212 1.00 83.50 85 TYR A N 1
ATOM 647 C CA . TYR A 1 85 ? -1.200 -8.060 8.193 1.00 83.50 85 TYR A CA 1
ATOM 648 C C . TYR A 1 85 ? -2.135 -7.053 8.883 1.00 83.50 85 TYR A C 1
ATOM 650 O O . TYR A 1 85 ? -2.184 -6.995 10.111 1.00 83.50 85 TYR A O 1
ATOM 658 N N . ALA A 1 86 ? -2.928 -6.313 8.102 1.00 79.94 86 ALA A N 1
ATOM 659 C CA . ALA A 1 86 ? -3.901 -5.360 8.627 1.00 79.94 86 ALA A CA 1
ATOM 660 C C . ALA A 1 86 ? -5.018 -6.059 9.421 1.00 79.94 86 ALA A C 1
ATOM 662 O O . ALA A 1 86 ? -5.415 -5.569 10.475 1.00 79.94 86 ALA A O 1
ATOM 663 N N . SER A 1 87 ? -5.486 -7.227 8.964 1.00 81.69 87 SER A N 1
ATOM 664 C CA . SER A 1 87 ? -6.485 -8.034 9.673 1.00 81.69 87 SER A CA 1
ATOM 665 C C . SER A 1 87 ? -5.984 -8.504 11.037 1.00 81.69 87 SER A C 1
ATOM 667 O O . SER A 1 87 ? -6.709 -8.372 12.019 1.00 81.69 87 SER A O 1
ATOM 669 N N . MET A 1 88 ? -4.746 -9.003 11.126 1.00 86.81 88 MET A N 1
ATOM 670 C CA . MET A 1 88 ? -4.150 -9.405 12.405 1.00 86.81 88 MET A CA 1
ATOM 671 C C . MET A 1 88 ? -3.957 -8.213 13.341 1.00 86.81 88 MET A C 1
ATOM 673 O O . MET A 1 88 ? -4.273 -8.314 14.523 1.00 86.81 88 MET A O 1
ATOM 677 N N . GLN A 1 89 ? -3.489 -7.075 12.823 1.00 83.62 89 GLN A N 1
ATOM 678 C CA . GLN A 1 89 ? -3.318 -5.865 13.625 1.00 83.62 89 GLN A CA 1
ATOM 679 C C . GLN A 1 89 ? -4.658 -5.352 14.172 1.00 83.62 89 GLN A C 1
ATOM 681 O O . GLN A 1 89 ? -4.739 -4.990 15.344 1.00 83.62 89 GLN A O 1
ATOM 686 N N . PHE A 1 90 ? -5.714 -5.370 13.353 1.00 82.75 90 PHE A N 1
ATOM 687 C CA . PHE A 1 90 ? -7.060 -4.991 13.778 1.00 82.75 90 PHE A CA 1
ATOM 688 C C . PHE A 1 90 ? -7.631 -5.968 14.811 1.00 82.75 90 PHE A C 1
ATOM 690 O O . PHE A 1 90 ? -8.142 -5.540 15.842 1.00 82.75 90 PHE A O 1
ATOM 697 N N . ALA A 1 91 ? -7.488 -7.276 14.578 1.00 83.62 91 ALA A N 1
ATOM 698 C CA . ALA A 1 91 ? -7.924 -8.297 15.524 1.00 83.62 91 ALA A CA 1
ATOM 699 C C . ALA A 1 91 ? -7.215 -8.145 16.878 1.00 83.62 91 ALA A C 1
ATOM 701 O O . ALA A 1 91 ? -7.875 -8.139 17.913 1.00 83.62 91 ALA A O 1
ATOM 702 N N . ALA A 1 92 ? -5.893 -7.956 16.878 1.00 86.62 92 ALA A N 1
ATOM 703 C CA . ALA A 1 92 ? -5.127 -7.713 18.094 1.00 86.62 92 ALA A CA 1
ATOM 704 C C . ALA A 1 92 ? -5.595 -6.435 18.804 1.00 86.62 92 ALA A C 1
ATOM 706 O O . ALA A 1 92 ? -5.850 -6.465 20.004 1.00 86.62 92 ALA A O 1
ATOM 707 N N . PHE A 1 93 ? -5.772 -5.334 18.068 1.00 82.19 93 PHE A N 1
ATOM 708 C CA . PHE A 1 93 ? -6.256 -4.072 18.627 1.00 82.19 93 PHE A CA 1
ATOM 709 C C . PHE A 1 93 ? -7.621 -4.224 19.312 1.00 82.19 93 PHE A C 1
ATOM 711 O O . PHE A 1 93 ? -7.772 -3.799 20.453 1.00 82.19 93 PHE A O 1
ATOM 718 N N . GLU A 1 94 ? -8.585 -4.886 18.668 1.00 78.94 94 GLU A N 1
ATOM 719 C CA . GLU A 1 94 ? -9.909 -5.153 19.246 1.00 78.94 94 GLU A CA 1
ATOM 720 C C . GLU A 1 94 ? -9.830 -6.024 20.509 1.00 78.94 94 GLU A C 1
ATOM 722 O O . GLU A 1 94 ? -10.520 -5.754 21.493 1.00 78.94 94 GLU A O 1
ATOM 727 N N . GLN A 1 95 ? -8.968 -7.047 20.517 1.00 84.00 95 GLN A N 1
ATOM 728 C CA . GLN A 1 95 ? -8.762 -7.903 21.691 1.00 84.00 95 GLN A CA 1
ATOM 729 C C . GLN A 1 95 ? -8.138 -7.126 22.854 1.00 84.00 95 GLN A C 1
ATOM 731 O O . GLN A 1 95 ? -8.638 -7.192 23.976 1.00 84.00 95 GLN A O 1
ATOM 736 N N . TYR A 1 96 ? -7.095 -6.333 22.596 1.00 83.25 96 TYR A N 1
ATOM 737 C CA . TYR A 1 96 ? -6.459 -5.509 23.624 1.00 83.25 96 TYR A CA 1
ATOM 738 C C . TYR A 1 96 ? -7.382 -4.408 24.136 1.00 83.25 96 TYR A C 1
ATOM 740 O O . TYR A 1 96 ? -7.419 -4.162 25.337 1.00 83.25 96 TYR A O 1
ATOM 748 N N . LYS A 1 97 ? -8.171 -3.780 23.261 1.00 76.56 97 LYS A N 1
ATOM 749 C CA . LYS A 1 97 ? -9.150 -2.762 23.651 1.00 76.56 97 LYS A CA 1
ATOM 750 C C . LYS A 1 97 ? -10.194 -3.330 24.619 1.00 76.56 97 LYS A C 1
ATOM 752 O O . LYS A 1 97 ? -10.517 -2.678 25.613 1.00 76.56 97 LYS A O 1
ATOM 757 N N . LYS A 1 98 ? -10.670 -4.555 24.356 1.00 79.00 98 LYS A N 1
ATOM 758 C CA . LYS A 1 98 ? -11.594 -5.291 25.235 1.00 79.00 98 LYS A CA 1
ATOM 759 C C . LYS A 1 98 ? -10.935 -5.699 26.550 1.00 79.00 98 LYS A C 1
ATOM 761 O O . LYS A 1 98 ? -11.522 -5.485 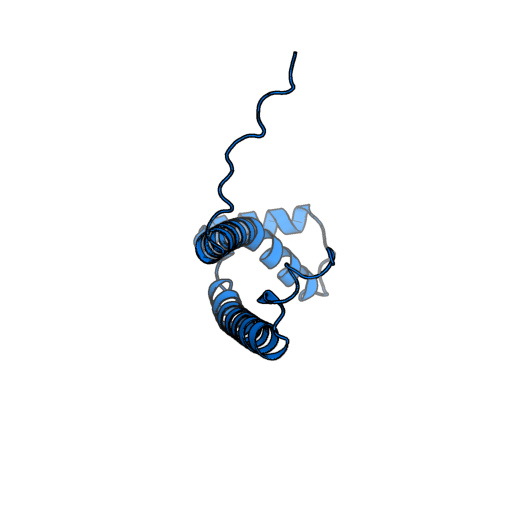27.605 1.00 79.00 98 LYS A O 1
ATOM 766 N N . LEU A 1 99 ? -9.715 -6.237 26.497 1.00 84.06 99 LEU A N 1
ATOM 767 C CA . LEU A 1 99 ? -8.967 -6.674 27.679 1.00 84.06 99 LEU A CA 1
ATOM 768 C C . LEU A 1 99 ? -8.652 -5.510 28.628 1.00 84.06 99 LEU A C 1
ATOM 770 O O . LEU A 1 99 ? -8.797 -5.636 29.839 1.00 84.06 99 LEU A O 1
ATOM 774 N N . LEU A 1 100 ? -8.241 -4.372 28.072 1.00 81.62 100 LEU A N 1
ATOM 775 C CA . LEU A 1 100 ? -7.858 -3.178 28.823 1.00 81.62 100 LEU A CA 1
ATOM 776 C C . LEU A 1 100 ? -9.054 -2.297 29.212 1.00 81.62 100 LEU A C 1
ATOM 778 O O . LEU A 1 100 ? -8.840 -1.228 29.779 1.00 81.62 100 LEU A O 1
ATOM 782 N N . LYS A 1 101 ? -10.294 -2.709 28.892 1.00 74.06 101 LYS A N 1
ATOM 783 C CA . LYS A 1 101 ? -11.525 -1.947 29.167 1.00 74.06 101 LYS A CA 1
ATOM 784 C C . LYS A 1 101 ? -11.413 -0.480 28.734 1.00 74.06 101 LYS A C 1
ATOM 786 O O . LYS A 1 101 ? -11.901 0.428 29.396 1.00 74.06 101 LYS A O 1
ATOM 791 N N . VAL A 1 102 ? -10.769 -0.224 27.594 1.00 64.62 102 VAL A N 1
ATOM 792 C CA . VAL A 1 102 ? -10.505 1.153 27.133 1.00 64.62 102 VAL A CA 1
ATOM 793 C C . VAL A 1 102 ? -11.807 1.901 26.805 1.00 64.62 102 VAL A C 1
ATOM 795 O O . VAL A 1 102 ? -11.831 3.126 26.868 1.00 64.62 102 VAL A O 1
ATOM 798 N N . ASP A 1 103 ? -12.908 1.184 26.550 1.00 59.53 103 ASP A N 1
ATOM 799 C CA . ASP A 1 103 ? -14.249 1.775 26.425 1.00 59.53 103 ASP A CA 1
ATOM 800 C C . ASP A 1 103 ? -14.904 2.163 27.780 1.00 59.53 103 ASP A C 1
ATOM 802 O O . ASP A 1 103 ? -15.890 2.895 27.765 1.00 59.53 103 ASP A O 1
ATOM 806 N N . GLU A 1 104 ? -14.367 1.766 28.948 1.00 54.81 104 GLU A N 1
ATOM 807 C CA . GLU A 1 104 ? -14.851 2.224 30.274 1.00 54.81 104 GLU A CA 1
ATOM 808 C C . GLU A 1 104 ? -14.227 3.563 30.720 1.00 54.81 104 GLU A C 1
ATOM 810 O O . GLU A 1 104 ? -14.814 4.279 31.530 1.00 54.81 104 GLU A O 1
ATOM 815 N N . ASN A 1 105 ? -13.083 3.976 30.161 1.00 49.97 105 ASN A N 1
ATOM 816 C CA . ASN A 1 105 ? -12.352 5.167 30.631 1.00 49.97 105 ASN A CA 1
ATOM 817 C C . ASN A 1 105 ? -12.767 6.486 29.950 1.00 49.97 105 ASN A C 1
ATOM 819 O O . ASN A 1 105 ? -12.060 7.488 30.032 1.00 49.97 105 ASN A O 1
ATOM 823 N N . GLY A 1 106 ? -13.938 6.514 29.312 1.00 52.44 106 GLY A N 1
ATOM 824 C CA . GLY A 1 106 ? -14.589 7.748 28.863 1.00 52.44 106 GLY A CA 1
ATOM 825 C C . GLY A 1 106 ? -15.509 8.394 29.905 1.00 52.44 106 GLY A C 1
ATOM 826 O O . GLY A 1 106 ? -16.171 9.373 29.568 1.00 52.44 106 GLY A O 1
ATOM 827 N N . PHE A 1 107 ? -15.603 7.855 31.131 1.00 56.72 107 PHE A N 1
ATOM 828 C CA . PHE A 1 107 ? -16.592 8.314 32.117 1.00 56.72 107 PHE A CA 1
ATOM 829 C C . PHE A 1 107 ? -16.125 8.308 33.585 1.00 56.72 107 PHE A C 1
ATOM 831 O O . PHE A 1 107 ? -16.927 8.050 34.474 1.00 56.72 107 PHE A O 1
ATOM 838 N N . VAL A 1 108 ? -14.856 8.620 33.880 1.00 52.03 108 VAL A N 1
ATOM 839 C CA . VAL A 1 108 ? -14.429 8.929 35.265 1.00 52.03 108 VAL A CA 1
ATOM 840 C C . VAL A 1 108 ? -13.353 10.025 35.281 1.00 52.03 108 VAL A C 1
ATOM 842 O O . VAL A 1 108 ? -12.169 9.767 35.455 1.00 52.03 108 VAL A O 1
ATOM 845 N N . PHE A 1 109 ? -13.773 11.276 35.092 1.00 49.41 109 PHE A N 1
ATOM 846 C CA . PHE A 1 109 ? -13.096 12.449 35.664 1.00 49.41 109 PHE A CA 1
ATOM 847 C C . PHE A 1 109 ? -14.179 13.499 35.941 1.00 49.41 109 PHE A C 1
ATOM 849 O O . PHE A 1 109 ? -14.453 14.379 35.130 1.00 49.41 109 PHE A O 1
ATOM 856 N N . GLY A 1 110 ? -14.915 13.291 37.032 1.00 47.78 110 GLY A N 1
ATOM 857 C CA . GLY A 1 110 ? -16.115 14.072 37.346 1.00 47.78 110 GLY A CA 1
ATOM 858 C C . GLY A 1 110 ? -16.881 13.631 38.596 1.00 47.78 110 GLY A C 1
ATOM 859 O O . GLY A 1 110 ? -18.049 13.984 38.735 1.00 47.78 110 GLY A O 1
ATOM 860 N N . ARG A 1 111 ? -16.252 12.861 39.487 1.00 41.88 111 ARG A N 1
ATOM 861 C CA . ARG A 1 111 ? -16.544 12.841 40.921 1.00 41.88 111 ARG A CA 1
ATOM 862 C C . ARG A 1 111 ? -15.230 12.716 41.667 1.00 41.88 111 ARG A C 1
ATOM 864 O O . ARG A 1 111 ? -14.386 11.934 41.177 1.00 41.88 111 ARG A O 1
#

Radius of gyration: 22.13 Å; chains: 1; bounding box: 49×47×65 Å

Secondary structure (DSSP, 8-state):
------S---PPPHHHHHHHHHHHHHHHHHHHHHHHHHHHHHHH-TTS---HHHHHHHHHHHHHHH-HHHHTTTHHHHHHHHHHHHHHHHHHHHHHHHHTTTTTTTS-S--

Sequence (111 aa):
MTREANEGRQRPSVPLSLSAGAIAGALAKTTIAPLDRTKIYFQVSSTRGYSLRSALKFIKLTYRENGFLALYRGNSATMARVVPYASMQFAAFEQYKKLLKVDENGFVFGR

pLDDT: mean 71.16, std 11.09, range [41.88, 86.81]

Foldseek 3Di:
DDDPDPPDPPPPDPVVVVVVVVVVVVVVCVVCQLVVLLVVVVVVCPPDPDDPVVSVVVSVVQCVPPNDCSSCVCVVVVCVVVVVVVVVVVVVVVVVCVVVVVVVPVPPDDD